Protein AF-A0A8T3R7B9-F1 (afdb_monomer_lite)

Structure (mmCIF, N/CA/C/O backbone):
data_AF-A0A8T3R7B9-F1
#
_entry.id   AF-A0A8T3R7B9-F1
#
loop_
_atom_site.group_PDB
_atom_site.id
_atom_site.type_symbol
_atom_site.label_atom_id
_atom_site.label_alt_id
_atom_site.label_comp_id
_atom_site.label_asym_id
_atom_site.label_entity_id
_atom_site.label_seq_id
_atom_site.pdbx_PDB_ins_code
_atom_site.Cartn_x
_atom_site.Cartn_y
_atom_site.Cartn_z
_atom_site.occupancy
_atom_site.B_iso_or_equiv
_atom_site.auth_seq_id
_atom_site.auth_comp_id
_atom_site.auth_asym_id
_atom_site.auth_atom_id
_atom_site.pdbx_PDB_model_num
ATOM 1 N N . MET A 1 1 ? -24.528 11.453 3.089 1.00 63.31 1 MET A N 1
ATOM 2 C CA . MET A 1 1 ? -24.410 10.307 2.153 1.00 63.31 1 MET A CA 1
ATOM 3 C C . MET A 1 1 ? -24.049 9.047 2.938 1.00 63.31 1 MET A C 1
ATOM 5 O O . MET A 1 1 ? -23.718 9.165 4.110 1.00 63.31 1 MET A O 1
ATOM 9 N N . ALA A 1 2 ? -24.114 7.854 2.334 1.00 80.81 2 ALA A N 1
ATOM 10 C CA . ALA A 1 2 ? -23.784 6.593 3.019 1.00 80.81 2 ALA A CA 1
ATOM 11 C C . ALA A 1 2 ? -22.362 6.586 3.621 1.00 80.81 2 ALA A C 1
ATOM 13 O O . ALA A 1 2 ? -22.152 6.051 4.702 1.00 80.81 2 ALA A O 1
ATOM 14 N N . ILE A 1 3 ? -21.408 7.251 2.960 1.00 82.38 3 ILE A N 1
ATOM 15 C CA . ILE A 1 3 ? -20.021 7.387 3.432 1.00 82.38 3 ILE A CA 1
ATOM 16 C C . ILE A 1 3 ? -19.950 8.179 4.745 1.00 82.38 3 ILE A C 1
ATOM 18 O O . ILE A 1 3 ? -19.306 7.732 5.688 1.00 82.38 3 ILE A O 1
ATOM 22 N N . ASP A 1 4 ? -20.665 9.301 4.844 1.00 88.00 4 ASP A N 1
ATOM 23 C CA . ASP A 1 4 ? -20.668 10.135 6.057 1.00 88.00 4 ASP A CA 1
ATOM 24 C C . ASP A 1 4 ? -21.241 9.377 7.265 1.00 88.00 4 ASP A C 1
ATOM 26 O O . ASP A 1 4 ? -20.778 9.541 8.390 1.00 88.00 4 ASP A O 1
ATOM 30 N N . GLN A 1 5 ? -22.232 8.509 7.029 1.00 90.06 5 GLN A N 1
ATOM 31 C CA . GLN A 1 5 ? -22.809 7.659 8.075 1.00 90.06 5 GLN A CA 1
ATOM 32 C C . GLN A 1 5 ? -21.818 6.596 8.558 1.00 90.06 5 GLN A C 1
ATOM 34 O O . GLN A 1 5 ? -21.698 6.383 9.762 1.00 90.06 5 GLN A O 1
ATOM 39 N N . VAL A 1 6 ? -21.086 5.957 7.640 1.00 87.50 6 VAL A N 1
ATOM 40 C CA . VAL A 1 6 ? -20.040 4.982 7.988 1.00 87.50 6 VAL A CA 1
ATOM 41 C C . VAL A 1 6 ? -18.905 5.657 8.760 1.00 87.50 6 VAL A C 1
ATOM 43 O O . VAL A 1 6 ? -18.454 5.116 9.769 1.00 87.50 6 VAL A O 1
ATOM 46 N N . GLN A 1 7 ? -18.487 6.857 8.343 1.00 87.56 7 GLN A N 1
ATOM 47 C CA . GLN A 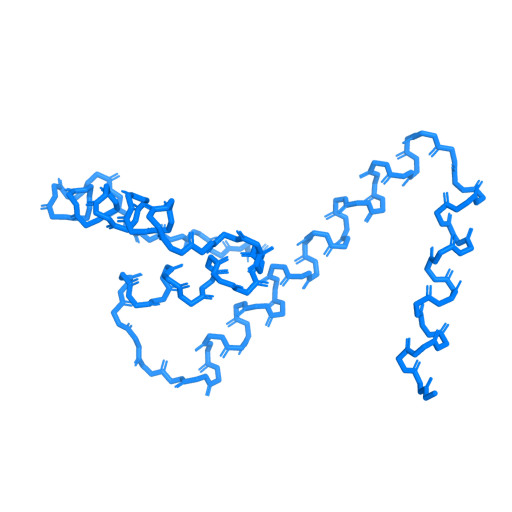1 7 ? -17.470 7.627 9.058 1.00 87.56 7 GLN A CA 1
ATOM 48 C C . GLN A 1 7 ? -17.927 7.962 10.482 1.00 87.56 7 GLN A C 1
ATOM 50 O O . GLN A 1 7 ? -17.197 7.699 11.432 1.00 87.56 7 GLN A O 1
ATOM 55 N N . ALA A 1 8 ? -19.158 8.452 10.653 1.00 93.12 8 ALA A N 1
ATOM 56 C CA . ALA A 1 8 ? -19.693 8.783 11.972 1.00 93.12 8 ALA A CA 1
ATOM 57 C C . ALA A 1 8 ? -19.757 7.562 12.910 1.00 93.12 8 ALA A C 1
ATOM 59 O O . ALA A 1 8 ? -19.432 7.671 14.092 1.00 93.12 8 ALA A O 1
ATOM 60 N N . GLN A 1 9 ? -20.134 6.389 12.388 1.00 92.06 9 GLN A N 1
ATOM 61 C CA . GLN A 1 9 ? -20.128 5.137 13.152 1.00 92.06 9 GLN A CA 1
ATOM 62 C C . GLN A 1 9 ? -18.714 4.720 13.562 1.00 92.06 9 GLN A C 1
ATOM 64 O O . GLN A 1 9 ? -18.508 4.236 14.676 1.00 92.06 9 GLN A O 1
ATOM 69 N N . LEU A 1 10 ? -17.734 4.894 12.675 1.00 89.94 10 LEU A N 1
ATOM 70 C CA . LEU A 1 10 ? -16.344 4.588 12.983 1.00 89.94 10 LEU A CA 1
ATOM 71 C C . LEU A 1 10 ? -15.784 5.539 14.045 1.00 89.94 10 LEU A C 1
ATOM 73 O O . LEU A 1 10 ? -15.125 5.085 14.979 1.00 89.94 10 LEU A O 1
ATOM 77 N N . ASP A 1 11 ? -16.090 6.830 13.936 1.00 93.19 11 ASP A N 1
ATOM 78 C CA . ASP A 1 11 ? -15.671 7.842 14.903 1.00 93.19 11 ASP A CA 1
ATOM 79 C C . ASP A 1 11 ? -16.233 7.548 16.300 1.00 93.19 11 ASP A C 1
ATOM 81 O O . ASP A 1 11 ? -15.514 7.688 17.290 1.00 93.19 11 ASP A O 1
ATOM 85 N N . GLU A 1 12 ? -17.491 7.102 16.390 1.00 94.75 12 GLU A N 1
ATOM 86 C CA . GLU A 1 12 ? -18.091 6.679 17.660 1.00 94.75 12 GLU A CA 1
ATOM 87 C C . GLU A 1 12 ? -17.362 5.466 18.245 1.00 94.75 12 GLU A C 1
ATOM 89 O O . GLU A 1 12 ? -16.900 5.508 19.384 1.00 94.75 12 GLU A O 1
ATOM 94 N N . ARG A 1 13 ? -17.127 4.427 17.431 1.00 92.19 13 ARG A N 1
ATOM 95 C CA . ARG A 1 13 ? -16.363 3.239 17.851 1.00 92.19 13 ARG A CA 1
ATOM 96 C C . ARG A 1 13 ? -14.974 3.604 18.378 1.00 92.19 13 ARG A C 1
ATOM 98 O O . ARG A 1 13 ? -14.512 3.009 19.346 1.00 92.19 13 ARG A O 1
ATOM 105 N N . VAL A 1 14 ? -14.288 4.565 17.756 1.00 92.25 14 VAL A N 1
ATOM 106 C CA . VAL A 1 14 ? -12.963 5.033 18.201 1.00 92.25 14 VAL A CA 1
ATOM 107 C C . VAL A 1 14 ? -13.046 5.811 19.518 1.00 92.25 14 VAL A C 1
ATOM 109 O O . VAL A 1 14 ? -12.143 5.684 20.356 1.00 92.25 14 VAL A O 1
ATOM 112 N N . ARG A 1 15 ? -14.098 6.622 19.707 1.00 93.69 15 ARG A N 1
ATOM 113 C CA . ARG A 1 15 ? -14.329 7.380 20.946 1.00 93.69 15 ARG A CA 1
ATOM 114 C C . ARG A 1 15 ? -14.623 6.462 22.128 1.00 93.69 15 ARG A C 1
ATOM 116 O O . ARG A 1 15 ? -14.077 6.698 23.204 1.00 93.69 15 ARG A O 1
ATOM 123 N N . GLU A 1 16 ? -15.416 5.417 21.915 1.00 94.56 16 GLU A N 1
ATOM 124 C CA . GLU A 1 16 ? -15.792 4.444 22.946 1.00 94.56 16 GLU A CA 1
ATOM 125 C C . GLU A 1 16 ? -14.676 3.426 23.255 1.00 94.56 16 GLU A C 1
ATOM 127 O O . GLU A 1 16 ? -14.601 2.910 24.369 1.00 94.56 16 GLU A O 1
ATOM 132 N N . ALA A 1 17 ? -13.775 3.161 22.302 1.00 92.50 17 ALA A N 1
ATOM 133 C CA . ALA A 1 17 ? -12.718 2.160 22.438 1.00 92.50 17 ALA A CA 1
ATOM 134 C C . ALA A 1 17 ? -11.603 2.543 23.431 1.00 92.50 17 ALA A C 1
ATOM 136 O O . ALA A 1 17 ? -11.021 3.638 23.394 1.00 92.50 17 ALA A O 1
ATOM 137 N N . GLY A 1 18 ? -11.196 1.569 24.249 1.00 94.69 18 GLY A N 1
ATOM 138 C CA . GLY A 1 18 ? -9.988 1.655 25.068 1.00 94.69 18 GLY A CA 1
ATOM 139 C C . GLY A 1 18 ? -8.695 1.627 24.229 1.00 94.69 18 GLY A C 1
ATOM 140 O O . GLY A 1 18 ? -8.716 1.319 23.036 1.00 94.69 18 GLY A O 1
ATOM 141 N N . PRO A 1 19 ? -7.515 1.905 24.823 1.00 93.94 19 PRO A N 1
ATOM 142 C CA . PRO A 1 19 ? -6.248 1.963 24.083 1.00 93.94 19 PRO A CA 1
ATOM 143 C C . PRO A 1 19 ? -5.930 0.708 23.250 1.00 93.94 19 PRO A C 1
ATOM 145 O O . PRO A 1 19 ? -5.558 0.825 22.085 1.00 93.94 19 PRO A O 1
ATOM 148 N N . LEU A 1 20 ? -6.124 -0.490 23.813 1.00 95.06 20 LEU A N 1
ATOM 149 C CA . LEU A 1 20 ? -5.868 -1.755 23.109 1.00 95.06 20 LEU A CA 1
ATOM 150 C C . LEU A 1 20 ? -6.849 -1.996 21.956 1.00 95.06 20 LEU A C 1
ATOM 152 O O . LEU A 1 20 ? -6.465 -2.513 20.909 1.00 95.06 20 LEU A O 1
ATOM 156 N N . GLU A 1 21 ? -8.109 -1.614 22.135 1.00 93.69 21 GLU A N 1
ATOM 157 C CA . GLU A 1 21 ? -9.140 -1.740 21.105 1.00 93.69 21 GLU A CA 1
ATOM 158 C C . GLU A 1 21 ? -8.876 -0.778 19.954 1.00 93.69 21 GLU A C 1
ATOM 160 O O . GLU A 1 21 ? -8.954 -1.187 18.800 1.00 93.69 21 GLU A O 1
ATOM 165 N N . ARG A 1 22 ? -8.442 0.454 20.246 1.00 93.12 22 ARG A N 1
ATOM 166 C CA . ARG A 1 22 ? -7.998 1.399 19.214 1.00 93.12 22 ARG A CA 1
ATOM 167 C C . ARG A 1 22 ? -6.807 0.876 18.421 1.00 93.12 22 ARG A C 1
ATOM 169 O O . ARG A 1 22 ? -6.794 1.014 17.203 1.00 93.12 22 ARG A O 1
ATOM 176 N N . MET A 1 23 ? -5.833 0.243 19.076 1.00 93.12 23 MET A N 1
ATOM 177 C CA . MET A 1 23 ? -4.704 -0.379 18.373 1.00 93.12 23 MET A CA 1
ATOM 178 C C . MET A 1 23 ? -5.159 -1.503 17.435 1.00 93.12 23 MET A C 1
ATOM 180 O O . MET A 1 23 ? -4.694 -1.575 16.298 1.00 93.12 23 MET A O 1
ATOM 184 N N . ARG A 1 24 ? -6.082 -2.364 17.886 1.00 93.81 24 ARG A N 1
ATOM 185 C CA . ARG A 1 24 ? -6.650 -3.434 17.050 1.00 93.81 24 ARG A CA 1
ATOM 186 C C . ARG A 1 24 ? -7.452 -2.870 15.882 1.00 93.81 24 A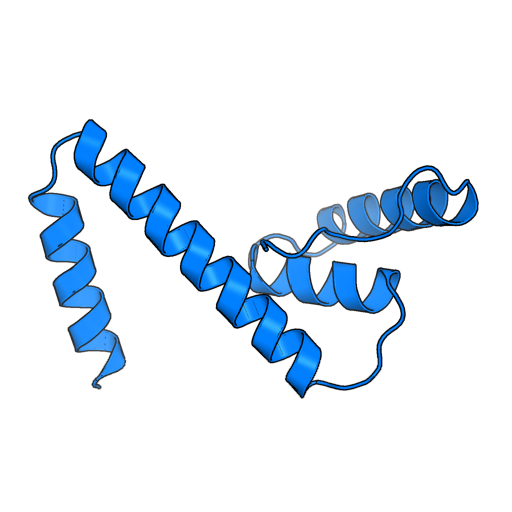RG A C 1
ATOM 188 O O . ARG A 1 24 ? -7.231 -3.291 14.753 1.00 93.81 24 ARG A O 1
ATOM 195 N N . LEU A 1 25 ? -8.312 -1.887 16.146 1.00 92.25 25 LEU A N 1
ATOM 196 C CA . LEU A 1 25 ? -9.115 -1.214 15.131 1.00 92.25 25 LEU A CA 1
ATOM 197 C C . LEU A 1 25 ? -8.229 -0.530 14.085 1.00 92.25 25 LEU A C 1
ATOM 199 O O . LEU A 1 25 ? -8.462 -0.680 12.893 1.00 92.25 25 LEU A O 1
ATOM 203 N N . HIS A 1 26 ? -7.164 0.154 14.507 1.00 91.50 26 HIS A N 1
ATOM 204 C CA . HIS A 1 26 ? -6.180 0.721 13.588 1.00 91.50 26 HIS A CA 1
ATOM 205 C C . HIS A 1 26 ? -5.542 -0.359 12.704 1.00 91.50 26 HIS A C 1
ATOM 207 O O . HIS A 1 26 ? -5.453 -0.179 11.494 1.00 91.50 26 HIS A O 1
ATOM 213 N N . ALA A 1 27 ? -5.107 -1.484 13.280 1.00 91.56 27 ALA A N 1
ATOM 214 C CA . ALA A 1 27 ? -4.497 -2.568 12.510 1.00 91.56 27 ALA A CA 1
ATOM 215 C C . ALA A 1 27 ? -5.476 -3.194 11.498 1.00 91.56 27 ALA A C 1
ATOM 217 O O . ALA A 1 27 ? -5.080 -3.517 10.377 1.00 91.56 27 ALA A O 1
ATOM 218 N N . GLU A 1 28 ? -6.747 -3.333 11.880 1.00 92.69 28 GLU A N 1
ATOM 219 C CA . GLU A 1 28 ? -7.822 -3.812 11.009 1.00 92.69 28 GLU A CA 1
ATOM 220 C C . GLU A 1 28 ? -8.057 -2.852 9.836 1.00 92.69 28 GLU A C 1
ATOM 222 O O . GLU A 1 28 ? -7.949 -3.261 8.679 1.00 92.69 28 GLU A O 1
ATOM 227 N N . LEU A 1 29 ? -8.301 -1.570 10.124 1.00 90.62 29 LEU A N 1
ATOM 228 C CA . LEU A 1 29 ? -8.544 -0.542 9.109 1.00 90.62 29 LEU A CA 1
ATOM 229 C C . LEU A 1 29 ? -7.342 -0.361 8.182 1.00 90.62 29 LEU A C 1
ATOM 231 O O . LEU A 1 29 ? -7.512 -0.223 6.974 1.00 90.62 29 LEU A O 1
ATOM 235 N N . TYR A 1 30 ? -6.125 -0.396 8.729 1.00 89.56 30 TYR A N 1
ATOM 236 C CA . TYR A 1 30 ? -4.899 -0.351 7.939 1.00 89.56 30 TYR A CA 1
ATOM 237 C C . TYR A 1 30 ? -4.824 -1.534 6.969 1.00 89.56 30 TYR A C 1
ATOM 239 O O . TYR A 1 30 ? -4.496 -1.352 5.798 1.00 89.56 30 TYR A O 1
ATOM 247 N N . GLY A 1 31 ? -5.177 -2.738 7.432 1.00 91.56 31 GLY A N 1
ATOM 248 C CA . GLY A 1 31 ? -5.273 -3.920 6.580 1.00 91.56 31 GLY A CA 1
ATOM 249 C C . GLY A 1 31 ? -6.288 -3.755 5.454 1.00 91.56 31 GLY A C 1
ATOM 250 O O . GLY A 1 31 ? -5.937 -3.930 4.293 1.00 91.56 31 GLY A O 1
ATOM 251 N N . GLN A 1 32 ? -7.508 -3.335 5.790 1.00 91.69 32 GLN A N 1
ATOM 252 C CA . GLN A 1 32 ? -8.575 -3.106 4.813 1.00 91.69 32 GLN A CA 1
ATOM 253 C C . GLN A 1 32 ? -8.187 -2.041 3.780 1.00 91.69 32 GLN A C 1
ATOM 255 O O . GLN A 1 32 ? -8.399 -2.228 2.583 1.00 91.69 32 GLN A O 1
ATOM 260 N N . ALA A 1 33 ? -7.580 -0.935 4.221 1.00 90.31 33 ALA A N 1
ATOM 261 C CA . ALA A 1 33 ? -7.083 0.106 3.330 1.00 90.31 33 ALA A CA 1
ATOM 262 C C . ALA A 1 33 ? -6.009 -0.443 2.383 1.00 90.31 33 ALA A C 1
ATOM 264 O O . ALA A 1 33 ? -6.057 -0.178 1.183 1.00 90.31 33 ALA A O 1
ATOM 265 N N . PHE A 1 34 ? -5.076 -1.246 2.896 1.00 92.38 34 PHE A N 1
ATOM 266 C CA . PHE A 1 34 ? -4.047 -1.884 2.084 1.00 92.38 34 PHE A CA 1
ATOM 267 C C . PHE A 1 34 ? -4.653 -2.776 0.994 1.00 92.38 34 PHE A C 1
ATOM 269 O O . PHE A 1 34 ? -4.309 -2.625 -0.180 1.00 92.38 34 PHE A O 1
ATOM 276 N N . ASP A 1 35 ? -5.609 -3.632 1.351 1.00 94.06 35 ASP A N 1
ATOM 277 C CA . ASP A 1 35 ? -6.270 -4.544 0.412 1.00 94.06 35 ASP A CA 1
ATOM 278 C C . ASP A 1 35 ? -7.066 -3.786 -0.661 1.00 94.06 35 ASP A C 1
ATOM 280 O O . ASP A 1 35 ? -6.983 -4.102 -1.851 1.00 94.06 35 ASP A O 1
ATOM 284 N N . LEU A 1 36 ? -7.782 -2.728 -0.267 1.00 94.00 36 LEU A N 1
ATOM 285 C CA . LEU A 1 36 ? -8.524 -1.863 -1.188 1.00 94.00 36 LEU A CA 1
ATOM 286 C C . LEU A 1 36 ? -7.610 -1.128 -2.168 1.00 94.00 36 LEU A C 1
ATOM 288 O O . LEU A 1 36 ? -7.976 -0.922 -3.327 1.00 94.00 36 LEU A O 1
ATOM 292 N N . VAL A 1 37 ? -6.440 -0.682 -1.715 1.00 94.62 37 VAL A N 1
ATOM 293 C CA . VAL A 1 37 ? -5.480 0.015 -2.573 1.00 94.62 37 VAL A CA 1
ATOM 294 C C . VAL A 1 37 ? -4.834 -0.957 -3.565 1.00 94.62 37 VAL A C 1
ATOM 296 O O . VAL A 1 37 ? -4.664 -0.599 -4.731 1.00 94.62 37 VAL A O 1
ATOM 299 N N . TRP A 1 38 ? -4.556 -2.197 -3.157 1.00 94.44 38 TRP A N 1
ATOM 300 C CA . TRP A 1 38 ? -4.120 -3.249 -4.079 1.00 94.44 38 TRP A CA 1
ATOM 301 C C . TRP A 1 38 ? -5.181 -3.589 -5.121 1.00 94.44 38 TRP A C 1
ATOM 303 O O . TRP A 1 38 ? -4.868 -3.622 -6.305 1.00 94.44 38 TRP A O 1
ATOM 313 N N . ALA A 1 39 ? -6.442 -3.746 -4.716 1.00 94.50 39 ALA A N 1
ATOM 314 C CA . ALA A 1 39 ? -7.536 -3.974 -5.658 1.00 94.50 39 ALA A CA 1
ATOM 315 C C . ALA A 1 39 ? -7.684 -2.823 -6.674 1.00 94.50 39 ALA A C 1
ATOM 317 O O . ALA A 1 39 ? -7.967 -3.054 -7.848 1.00 94.50 39 ALA A O 1
ATOM 318 N N . GLN A 1 40 ? -7.451 -1.576 -6.250 1.00 95.25 40 GLN A N 1
ATOM 319 C CA . GLN A 1 40 ? -7.419 -0.424 -7.158 1.00 95.25 40 GLN A CA 1
ATOM 320 C C . GLN A 1 40 ? -6.232 -0.472 -8.126 1.00 95.25 40 GLN A C 1
ATOM 322 O O . GLN A 1 40 ? -6.394 -0.106 -9.288 1.00 95.25 40 GLN A O 1
ATOM 327 N N . ALA A 1 41 ? -5.058 -0.915 -7.669 1.00 94.62 41 ALA A N 1
ATOM 328 C CA . ALA A 1 41 ? -3.897 -1.095 -8.536 1.00 94.62 41 ALA A CA 1
ATOM 329 C C . ALA A 1 41 ? -4.162 -2.184 -9.589 1.00 94.62 41 ALA A C 1
ATOM 331 O O . ALA A 1 41 ? -3.890 -1.963 -10.766 1.00 94.62 41 ALA A O 1
ATOM 332 N N . ASP A 1 42 ? -4.774 -3.301 -9.181 1.00 93.25 42 ASP A N 1
ATOM 333 C CA . ASP A 1 42 ? -5.179 -4.393 -10.074 1.00 93.25 42 ASP A CA 1
ATOM 334 C C . ASP A 1 42 ? -6.179 -3.893 -11.137 1.00 93.25 42 ASP A C 1
ATOM 336 O O . ASP A 1 42 ? -6.039 -4.179 -12.326 1.00 93.25 42 ASP A O 1
ATOM 340 N N . ALA A 1 43 ? -7.163 -3.085 -10.725 1.00 95.62 43 ALA A N 1
ATOM 341 C CA . ALA A 1 43 ? -8.174 -2.521 -11.621 1.00 95.62 43 ALA A CA 1
ATOM 342 C C . ALA A 1 43 ? -7.624 -1.458 -12.590 1.00 95.62 43 ALA A C 1
ATOM 344 O O . ALA A 1 43 ? -8.170 -1.275 -13.677 1.00 95.62 43 ALA A O 1
ATOM 345 N N . ALA A 1 44 ? -6.557 -0.751 -12.211 1.00 94.00 44 ALA A N 1
ATOM 346 C CA . ALA A 1 44 ? -5.929 0.271 -13.046 1.00 94.00 44 ALA A CA 1
ATOM 347 C C . ALA A 1 44 ? -5.116 -0.316 -14.220 1.00 94.00 44 ALA A C 1
ATOM 349 O O . ALA A 1 44 ? -4.777 0.416 -15.152 1.00 94.00 44 ALA A O 1
ATOM 350 N N . GLY A 1 45 ? -4.850 -1.626 -14.212 1.00 90.62 45 GLY A N 1
ATOM 351 C CA . GLY A 1 45 ? -4.206 -2.350 -15.306 1.00 90.62 45 GLY A CA 1
ATOM 352 C C . GLY A 1 45 ? -2.701 -2.559 -15.118 1.00 90.62 45 GLY A C 1
ATOM 353 O O . GLY A 1 45 ? -2.156 -2.435 -14.023 1.00 90.62 45 GLY A O 1
ATOM 354 N N . ALA A 1 46 ? -2.017 -2.934 -16.202 1.00 94.75 46 ALA A N 1
ATOM 355 C CA . ALA A 1 46 ? -0.607 -3.312 -16.151 1.00 94.75 46 ALA A CA 1
ATOM 356 C C . ALA A 1 46 ? 0.298 -2.126 -15.771 1.00 94.75 46 ALA A C 1
ATOM 358 O O . ALA A 1 46 ? 0.257 -1.066 -16.393 1.00 94.75 46 ALA A O 1
ATOM 359 N N . MET A 1 47 ? 1.157 -2.342 -14.774 1.00 96.19 47 MET A N 1
ATOM 360 C CA . MET A 1 47 ? 2.137 -1.375 -14.276 1.00 96.19 47 MET A CA 1
ATOM 361 C C . MET A 1 47 ? 3.483 -2.064 -14.060 1.00 96.19 47 MET A C 1
ATOM 363 O O . MET A 1 47 ? 3.524 -3.223 -13.642 1.00 96.19 47 MET A O 1
ATOM 367 N N . THR A 1 48 ? 4.579 -1.335 -14.275 1.00 96.06 48 THR A N 1
ATOM 368 C CA . THR A 1 48 ? 5.888 -1.726 -13.735 1.00 96.06 48 THR A CA 1
ATOM 369 C C . THR A 1 48 ? 5.868 -1.654 -12.210 1.00 96.06 48 THR A C 1
ATOM 371 O O . THR A 1 48 ? 5.022 -0.977 -11.621 1.00 96.06 48 THR A O 1
ATOM 374 N N . GLU A 1 49 ? 6.830 -2.290 -11.542 1.00 95.88 49 GLU A N 1
ATOM 375 C CA . GLU A 1 49 ? 6.837 -2.269 -10.076 1.00 95.88 49 GLU A CA 1
ATOM 376 C C . GLU A 1 49 ? 7.092 -0.888 -9.476 1.00 95.88 49 GLU A C 1
ATOM 378 O O . GLU A 1 49 ? 6.505 -0.543 -8.452 1.00 95.88 49 GLU A O 1
ATOM 383 N N . LEU A 1 50 ? 7.864 -0.037 -10.152 1.00 97.25 50 LEU A N 1
ATOM 384 C CA . LEU A 1 50 ? 8.035 1.356 -9.734 1.00 97.25 50 LEU A CA 1
ATOM 385 C C . LEU A 1 50 ? 6.752 2.176 -9.936 1.00 97.25 50 LEU A C 1
ATOM 387 O O . LEU A 1 50 ? 6.404 2.997 -9.086 1.00 97.25 50 LEU A O 1
ATOM 391 N N . GLN A 1 51 ? 6.010 1.939 -11.022 1.00 97.25 51 GLN A N 1
ATOM 392 C CA . GLN A 1 51 ? 4.705 2.574 -11.233 1.00 97.25 51 GLN A CA 1
ATOM 393 C C . GLN A 1 51 ? 3.702 2.135 -10.163 1.00 97.25 51 GLN A C 1
ATOM 395 O O . GLN A 1 51 ? 3.040 2.982 -9.559 1.00 97.25 51 GLN A O 1
ATOM 400 N N . ARG A 1 52 ? 3.648 0.831 -9.870 1.00 96.62 52 ARG A N 1
ATOM 401 C CA . ARG A 1 52 ? 2.796 0.279 -8.817 1.00 96.62 52 ARG A CA 1
ATOM 402 C C . ARG A 1 52 ? 3.176 0.838 -7.452 1.00 96.62 52 ARG A C 1
ATOM 404 O O . ARG A 1 52 ? 2.307 1.299 -6.724 1.00 96.62 52 ARG A O 1
ATOM 411 N N . ALA A 1 53 ? 4.461 0.881 -7.115 1.00 96.44 53 ALA A N 1
ATOM 412 C CA . ALA A 1 53 ? 4.918 1.448 -5.853 1.00 96.44 53 ALA A CA 1
ATOM 413 C C . ALA A 1 53 ? 4.486 2.903 -5.679 1.00 96.44 53 ALA A C 1
ATOM 415 O O . ALA A 1 53 ? 3.948 3.266 -4.633 1.00 96.44 53 ALA A O 1
ATOM 416 N N . ARG A 1 54 ? 4.634 3.716 -6.727 1.00 96.44 54 ARG A N 1
ATOM 417 C CA . ARG A 1 54 ? 4.161 5.099 -6.718 1.00 96.44 54 ARG A CA 1
ATOM 418 C C . ARG A 1 54 ? 2.649 5.188 -6.520 1.00 96.44 54 ARG A C 1
ATOM 420 O O . ARG A 1 54 ? 2.191 6.019 -5.738 1.00 96.44 54 ARG A O 1
ATOM 427 N N . PHE A 1 55 ? 1.888 4.339 -7.209 1.00 95.56 55 PHE A N 1
ATOM 428 C CA . PHE A 1 55 ? 0.434 4.266 -7.077 1.00 95.56 55 PHE A CA 1
ATOM 429 C C . PHE A 1 55 ? 0.019 3.947 -5.635 1.00 95.56 55 PHE A C 1
ATOM 431 O O . PHE A 1 55 ? -0.753 4.697 -5.034 1.00 95.56 55 PHE A O 1
ATOM 438 N N . LEU A 1 56 ? 0.582 2.880 -5.060 1.00 94.94 56 LEU A N 1
ATOM 439 C CA . LEU A 1 56 ? 0.283 2.433 -3.700 1.00 94.94 56 LEU A CA 1
ATOM 440 C C . LEU A 1 56 ? 0.638 3.520 -2.672 1.00 94.94 56 LEU A C 1
ATOM 442 O O . LEU A 1 56 ? -0.183 3.848 -1.816 1.00 94.94 56 LEU A O 1
ATOM 446 N N . LEU A 1 57 ? 1.824 4.131 -2.789 1.00 94.94 57 LEU A N 1
ATOM 447 C CA . LEU A 1 57 ? 2.286 5.178 -1.872 1.00 94.94 57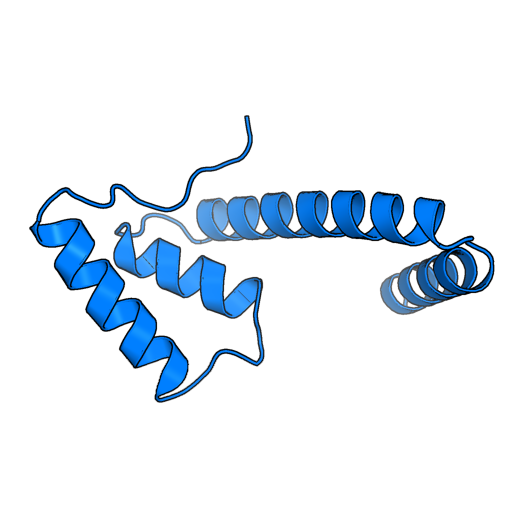 LEU A CA 1
ATOM 448 C C . LEU A 1 57 ? 1.365 6.400 -1.869 1.00 94.94 57 LEU A C 1
ATOM 450 O O . LEU A 1 57 ? 0.980 6.853 -0.796 1.00 94.94 57 LEU A O 1
ATOM 454 N N . ARG A 1 58 ? 0.957 6.900 -3.043 1.00 94.12 58 ARG A N 1
ATOM 455 C CA . ARG A 1 58 ? 0.049 8.058 -3.128 1.00 94.12 58 ARG A CA 1
ATOM 456 C C . ARG A 1 58 ? -1.334 7.778 -2.556 1.00 94.12 58 ARG A C 1
ATOM 458 O O . ARG A 1 58 ? -2.008 8.699 -2.108 1.00 94.12 58 ARG A O 1
ATOM 465 N N . ARG A 1 59 ? -1.789 6.525 -2.616 1.00 93.31 59 ARG A N 1
ATOM 466 C CA . ARG A 1 59 ? -3.126 6.153 -2.149 1.00 93.31 59 ARG A CA 1
ATOM 467 C C . ARG A 1 59 ? -3.166 5.887 -0.648 1.00 93.31 59 ARG A C 1
ATOM 469 O O . ARG A 1 59 ? -4.143 6.255 -0.007 1.00 93.31 59 ARG A O 1
ATOM 476 N N . LEU A 1 60 ? -2.113 5.277 -0.105 1.00 91.12 60 LEU A N 1
ATOM 477 C CA . LEU A 1 60 ? -1.977 5.007 1.329 1.00 91.12 60 LEU A CA 1
ATOM 478 C C . LEU A 1 60 ? -1.546 6.244 2.121 1.00 91.12 60 LEU A C 1
ATOM 480 O O . LEU A 1 60 ? -1.923 6.386 3.281 1.00 91.12 60 LEU A O 1
ATOM 484 N N . TYR A 1 61 ? -0.778 7.137 1.498 1.00 90.94 61 TYR A N 1
ATOM 485 C CA . TYR A 1 61 ? -0.267 8.352 2.121 1.00 90.94 61 TYR A CA 1
ATOM 486 C C . TYR A 1 61 ? -0.558 9.555 1.214 1.00 90.94 61 TYR A C 1
ATOM 488 O O . TYR A 1 61 ? 0.325 9.990 0.477 1.00 90.94 61 TYR A O 1
ATOM 496 N N . PRO A 1 62 ? -1.784 10.109 1.246 1.00 86.94 62 PRO A N 1
ATOM 497 C CA . PRO A 1 62 ? -2.160 11.243 0.398 1.00 86.94 62 PRO A CA 1
ATOM 498 C C . PRO A 1 62 ? -1.283 12.481 0.615 1.00 86.94 62 PRO A C 1
ATOM 500 O O . PRO A 1 62 ? -1.018 13.210 -0.331 1.00 86.94 62 PRO A O 1
ATOM 503 N N . ASP A 1 63 ? -0.772 12.671 1.835 1.00 91.81 63 ASP A N 1
ATOM 504 C CA . ASP A 1 63 ? 0.131 13.777 2.180 1.00 91.81 63 ASP A CA 1
ATOM 505 C C . ASP A 1 63 ? 1.589 13.531 1.740 1.00 91.81 63 ASP A C 1
ATOM 507 O O . ASP A 1 63 ? 2.456 14.399 1.881 1.00 91.81 63 ASP A O 1
ATOM 511 N N . LEU A 1 64 ? 1.904 12.332 1.234 1.00 92.06 64 LEU A N 1
ATOM 512 C CA . LEU A 1 64 ? 3.229 11.993 0.726 1.00 92.06 64 LEU A CA 1
ATOM 513 C C . LEU A 1 64 ? 3.376 12.485 -0.715 1.00 92.06 64 LEU A C 1
ATOM 515 O O . LEU A 1 64 ? 3.241 11.725 -1.675 1.00 92.06 64 LEU A O 1
ATOM 519 N N . GLU A 1 65 ? 3.700 13.766 -0.861 1.00 87.69 65 GLU A N 1
ATOM 520 C CA . GLU A 1 65 ? 3.839 14.404 -2.168 1.00 87.69 65 GLU A CA 1
ATOM 521 C C . GLU A 1 65 ? 5.176 15.133 -2.353 1.00 87.69 65 GLU A C 1
ATOM 523 O O . GLU A 1 65 ? 6.008 15.257 -1.446 1.00 87.69 65 GLU A O 1
ATOM 528 N N . GLY A 1 66 ? 5.393 15.595 -3.587 1.00 91.06 66 GLY A N 1
ATOM 529 C CA . GLY A 1 66 ? 6.512 16.452 -3.949 1.00 91.06 66 GLY A CA 1
ATOM 530 C C . GLY A 1 66 ? 7.882 15.811 -3.682 1.00 91.06 66 GLY A C 1
ATOM 531 O O . GLY A 1 66 ? 8.062 14.613 -3.919 1.00 91.06 66 GLY A O 1
ATOM 532 N N . PRO A 1 67 ? 8.865 16.582 -3.177 1.00 94.81 67 PRO A N 1
ATOM 533 C CA . PRO A 1 67 ? 10.248 16.120 -3.037 1.00 94.81 67 PRO A CA 1
ATOM 534 C C . PRO A 1 67 ? 10.406 14.850 -2.196 1.00 94.81 67 PRO A C 1
ATOM 536 O O . PRO A 1 67 ? 11.314 14.053 -2.432 1.00 94.81 67 PRO A O 1
ATOM 539 N N . ARG A 1 68 ? 9.519 14.637 -1.215 1.00 95.12 68 ARG A N 1
ATOM 540 C CA . ARG A 1 68 ? 9.586 13.464 -0.342 1.00 95.12 68 ARG A CA 1
ATOM 541 C C . ARG A 1 68 ? 9.216 12.188 -1.093 1.00 95.12 68 ARG A C 1
ATOM 543 O O . ARG A 1 68 ? 9.914 11.187 -0.949 1.00 95.12 68 ARG A O 1
ATOM 550 N N . LEU A 1 69 ? 8.160 12.234 -1.906 1.00 96.25 69 LEU A N 1
ATOM 551 C CA . LEU A 1 69 ? 7.786 11.109 -2.759 1.00 96.25 69 LEU A CA 1
ATOM 552 C C . LEU A 1 69 ? 8.890 10.814 -3.780 1.00 96.25 69 LEU A C 1
ATOM 554 O O . LEU A 1 69 ? 9.274 9.658 -3.922 1.00 96.25 69 LEU A O 1
ATOM 558 N N . GLU A 1 70 ? 9.455 11.836 -4.432 1.00 97.38 70 GLU A N 1
ATOM 559 C CA . GLU A 1 70 ? 10.529 11.618 -5.416 1.00 97.38 70 GLU A CA 1
ATOM 560 C C . GLU A 1 70 ? 11.785 11.003 -4.801 1.00 97.38 70 GLU A C 1
ATOM 562 O O . GLU A 1 70 ? 12.399 10.124 -5.404 1.00 97.38 70 GLU A O 1
ATOM 567 N N . SER A 1 71 ? 12.149 11.414 -3.585 1.00 97.75 71 SER A N 1
ATOM 568 C CA . SER A 1 71 ? 13.283 10.836 -2.860 1.00 97.75 71 SER A CA 1
ATOM 569 C C . SER A 1 71 ? 13.076 9.342 -2.587 1.00 97.75 71 SER A C 1
ATOM 571 O O . SER A 1 71 ? 13.957 8.525 -2.864 1.00 97.75 71 SER A O 1
ATOM 573 N N . ILE A 1 72 ? 11.876 8.960 -2.135 1.00 97.56 72 ILE A N 1
ATOM 574 C CA . ILE A 1 72 ? 11.511 7.551 -1.931 1.00 97.56 72 ILE A CA 1
ATOM 575 C C . ILE A 1 72 ? 11.554 6.788 -3.256 1.00 97.56 72 ILE A C 1
ATOM 577 O O . ILE A 1 72 ? 12.162 5.724 -3.323 1.00 97.56 72 ILE A O 1
ATOM 581 N N . MET A 1 73 ? 10.959 7.334 -4.319 1.00 98.12 73 MET A N 1
ATOM 582 C CA . MET A 1 73 ? 10.930 6.673 -5.626 1.00 98.12 73 MET A CA 1
ATOM 583 C C . MET A 1 73 ? 12.327 6.502 -6.227 1.00 98.12 73 MET A C 1
ATOM 585 O O . MET A 1 73 ? 12.615 5.454 -6.798 1.00 98.12 73 MET A O 1
ATOM 589 N N . THR A 1 74 ? 13.209 7.488 -6.048 1.00 98.12 74 THR A N 1
ATOM 590 C CA . THR A 1 74 ? 14.614 7.407 -6.472 1.00 98.12 74 THR A CA 1
ATOM 591 C C . THR A 1 74 ? 15.328 6.271 -5.751 1.00 98.12 74 THR A C 1
ATOM 593 O O . THR A 1 74 ? 16.003 5.461 -6.380 1.00 98.12 74 THR A O 1
ATOM 596 N N . ARG A 1 75 ? 15.138 6.166 -4.432 1.00 98.19 75 ARG A N 1
ATOM 597 C CA . ARG A 1 75 ? 15.726 5.082 -3.646 1.00 98.19 75 ARG A CA 1
ATOM 598 C C . ARG A 1 75 ? 15.200 3.710 -4.072 1.00 98.19 75 ARG A C 1
ATOM 600 O O . ARG A 1 75 ? 15.996 2.795 -4.244 1.00 98.19 75 ARG A O 1
ATOM 607 N N . LEU A 1 76 ? 13.889 3.576 -4.273 1.00 98.12 76 LEU A N 1
ATOM 608 C CA . LEU A 1 76 ? 13.282 2.320 -4.722 1.00 98.12 76 LEU A CA 1
ATOM 609 C C . LEU A 1 76 ? 13.780 1.901 -6.110 1.00 98.12 76 LEU A C 1
ATOM 611 O O . LEU A 1 76 ? 13.981 0.714 -6.336 1.00 98.12 76 LEU A O 1
ATOM 615 N N . ALA A 1 77 ? 14.018 2.851 -7.019 1.00 98.31 77 ALA A N 1
ATOM 616 C CA . ALA A 1 77 ? 14.603 2.559 -8.327 1.00 98.31 77 ALA A CA 1
ATOM 617 C C . ALA A 1 77 ? 16.023 1.984 -8.199 1.00 98.31 77 ALA A C 1
ATOM 619 O O . ALA A 1 77 ? 16.318 0.953 -8.792 1.00 98.31 77 ALA A O 1
ATOM 620 N N . VAL A 1 78 ? 16.865 2.582 -7.347 1.00 98.38 78 VAL A N 1
ATOM 621 C CA . VAL A 1 78 ? 18.216 2.063 -7.069 1.00 98.38 78 VAL A CA 1
ATOM 622 C C . VAL A 1 78 ? 18.164 0.656 -6.463 1.00 98.38 78 VAL A C 1
ATOM 624 O O . VAL A 1 78 ? 18.919 -0.222 -6.872 1.00 98.38 78 VAL A O 1
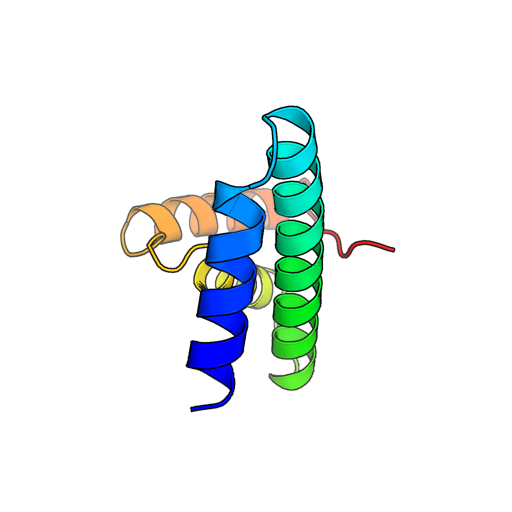ATO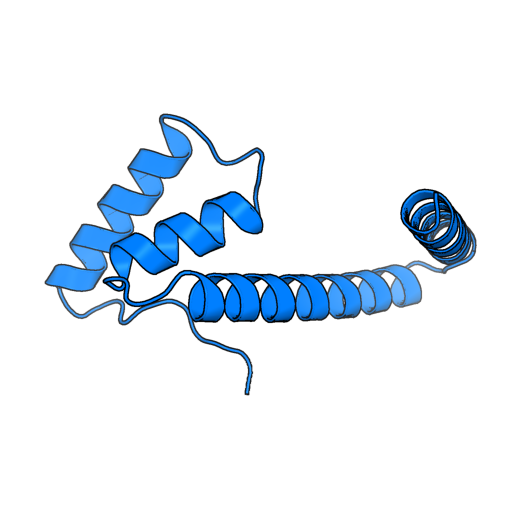M 627 N N . GLU A 1 79 ? 17.276 0.422 -5.494 1.00 98.12 79 GLU A N 1
ATOM 628 C CA . GLU A 1 79 ? 17.134 -0.893 -4.855 1.00 98.12 79 GLU A CA 1
ATOM 629 C C . GLU A 1 79 ? 16.556 -1.952 -5.815 1.00 98.12 79 GLU A C 1
ATOM 631 O O . GLU A 1 79 ? 16.940 -3.120 -5.728 1.00 98.12 79 GLU A O 1
ATOM 636 N N . TRP A 1 80 ? 15.682 -1.553 -6.744 1.00 97.56 80 TRP A N 1
ATOM 637 C CA . TRP A 1 80 ? 15.157 -2.409 -7.810 1.00 97.56 80 TRP A CA 1
ATOM 638 C C . TRP A 1 80 ? 16.251 -2.822 -8.800 1.00 97.56 80 TRP A C 1
ATOM 640 O O . TRP A 1 80 ? 16.420 -4.012 -9.061 1.00 97.56 80 TRP A O 1
ATOM 650 N N . ASP A 1 81 ? 17.035 -1.863 -9.299 1.00 97.62 81 ASP A N 1
ATOM 651 C CA . ASP A 1 81 ? 18.119 -2.124 -10.256 1.00 97.62 81 ASP A CA 1
ATOM 652 C C . ASP A 1 81 ? 19.217 -3.010 -9.648 1.00 97.62 81 ASP A C 1
ATOM 654 O O . ASP A 1 81 ? 19.811 -3.844 -10.332 1.00 97.62 81 ASP A O 1
ATOM 658 N N . ALA A 1 82 ? 19.456 -2.878 -8.339 1.00 97.38 82 ALA A N 1
ATOM 659 C CA . ALA A 1 82 ? 20.363 -3.741 -7.586 1.00 97.38 82 ALA A CA 1
ATOM 660 C C . ALA A 1 82 ? 19.772 -5.128 -7.251 1.00 97.38 82 ALA A C 1
ATOM 662 O O . ALA A 1 82 ? 20.476 -5.969 -6.692 1.00 97.38 82 ALA A O 1
ATOM 663 N N . GLY A 1 83 ? 18.484 -5.365 -7.523 1.00 96.38 83 GLY A N 1
ATOM 664 C CA . GLY A 1 83 ? 17.763 -6.581 -7.130 1.00 96.38 83 GLY A CA 1
ATOM 665 C C . GLY A 1 83 ? 17.569 -6.744 -5.616 1.00 96.38 83 GLY A C 1
ATOM 666 O O . GLY A 1 83 ? 17.168 -7.812 -5.156 1.00 96.38 8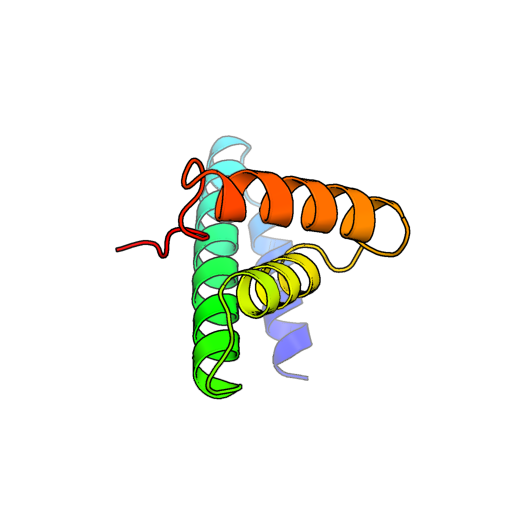3 GLY A O 1
ATOM 667 N N . ALA A 1 84 ? 17.855 -5.704 -4.828 1.00 97.19 84 ALA A N 1
ATOM 668 C CA . ALA A 1 84 ? 17.725 -5.708 -3.371 1.00 97.19 84 ALA A CA 1
ATOM 669 C C . ALA A 1 84 ? 16.262 -5.569 -2.919 1.00 97.19 84 ALA A C 1
ATOM 671 O O . ALA A 1 84 ? 15.892 -6.033 -1.839 1.00 97.19 84 ALA A O 1
ATOM 672 N N . TRP A 1 85 ? 15.425 -4.958 -3.758 1.00 96.94 85 TRP A N 1
ATOM 673 C CA . TRP A 1 85 ? 13.991 -4.827 -3.549 1.00 96.94 85 TRP A CA 1
ATOM 674 C C . TRP A 1 85 ? 13.224 -5.340 -4.768 1.00 96.94 85 TRP A C 1
ATOM 676 O O . TRP A 1 85 ? 13.576 -5.060 -5.908 1.00 96.94 85 TRP A O 1
ATOM 686 N N . THR A 1 86 ? 12.157 -6.099 -4.521 1.00 95.00 86 THR A N 1
ATOM 687 C CA . THR A 1 86 ? 11.389 -6.824 -5.551 1.00 95.00 86 THR A CA 1
ATOM 688 C C . THR A 1 86 ? 9.919 -6.410 -5.596 1.00 95.00 86 THR A C 1
ATOM 690 O O . THR A 1 86 ? 9.073 -7.149 -6.093 1.00 95.00 86 THR A O 1
ATOM 693 N N . GLY A 1 87 ? 9.602 -5.218 -5.087 1.00 94.50 87 GLY A N 1
ATOM 694 C CA . GLY A 1 87 ? 8.234 -4.712 -5.011 1.00 94.50 87 GLY A CA 1
ATOM 695 C C . GLY A 1 87 ? 7.653 -4.745 -3.597 1.00 94.50 87 GLY A C 1
ATOM 696 O O . GLY A 1 87 ? 8.204 -5.336 -2.662 1.00 94.50 87 GLY A O 1
ATOM 697 N N . PHE A 1 88 ? 6.517 -4.071 -3.420 1.00 93.69 88 PHE A N 1
ATOM 698 C CA . PHE A 1 88 ? 5.754 -4.170 -2.179 1.00 93.69 88 PHE A CA 1
ATOM 699 C C . PHE A 1 88 ? 5.051 -5.526 -2.096 1.00 93.69 88 PHE A C 1
ATOM 701 O O . PHE A 1 88 ? 4.499 -6.019 -3.076 1.00 93.69 88 PHE A O 1
ATOM 708 N N . ARG A 1 89 ? 5.061 -6.122 -0.902 1.00 91.00 89 ARG A N 1
ATOM 709 C CA . ARG A 1 89 ? 4.397 -7.400 -0.635 1.00 91.00 89 ARG A CA 1
ATOM 710 C C . ARG A 1 89 ? 2.898 -7.171 -0.475 1.00 91.00 89 ARG A C 1
ATOM 712 O O . ARG A 1 89 ? 2.492 -6.311 0.304 1.00 91.00 89 ARG A O 1
ATOM 719 N N . ARG A 1 90 ? 2.089 -7.970 -1.164 1.00 87.69 90 ARG A N 1
ATOM 720 C CA . ARG A 1 90 ? 0.669 -8.122 -0.837 1.00 87.69 90 ARG A CA 1
ATOM 721 C C . ARG A 1 90 ? 0.548 -8.965 0.438 1.00 87.69 90 ARG A C 1
ATOM 723 O O . ARG A 1 90 ? 1.416 -9.796 0.702 1.00 87.69 90 ARG A O 1
ATOM 730 N N . ARG A 1 91 ? -0.488 -8.726 1.242 1.00 80.88 91 ARG A N 1
ATOM 731 C CA . ARG A 1 91 ? -0.831 -9.631 2.346 1.00 80.88 91 ARG A CA 1
ATOM 732 C C . ARG A 1 91 ? -1.468 -10.886 1.742 1.00 80.88 91 ARG A C 1
ATOM 734 O O . ARG A 1 91 ? -2.298 -10.753 0.845 1.00 80.88 91 ARG A O 1
ATOM 741 N N . GLU A 1 92 ? -1.008 -12.057 2.172 1.00 64.44 92 GLU A N 1
ATOM 742 C CA . GLU A 1 92 ? -1.606 -13.360 1.831 1.00 64.44 92 GLU A CA 1
ATOM 743 C C . GLU A 1 92 ? -2.860 -13.626 2.667 1.00 64.44 92 GLU A C 1
ATOM 745 O O . GLU A 1 92 ? -2.884 -13.183 3.844 1.00 64.44 92 GLU A O 1
#

Sequence (92 aa):
MAIDQVQAQLDERVREAGPLERMRLHAELYGQAFDLVWAQADAAGAMTELQRARFLLRRLYPDLEGPRLESIMTRLAVEWDAGAWTGFRRRE

Secondary structure (DSSP, 8-state):
-HHHHHHHHHHHHHHH--HHHHHHHHHHHHHHHHHHHHHHHHHH----HHHHHHHHHHHH-TT--HHHHHHHHHHHHHHHHTTS---PPPP-

Radius of gyration: 16.49 Å; chains: 1; bounding box: 45×30×41 Å

Foldseek 3Di:
DVVVVVVVVVVVQCVPDDPVSVVVVVVVVLLVQQVVQVVVLVVVDDDDQLRSVLSSCCSSPVVCDDPNSVVVSVVVVVCVVVVVDDHDDDDD

pLDDT: mean 92.85, std 5.61, range [63.31, 98.38]